Protein AF-A0A2E0FHS7-F1 (afdb_monomer)

Sequence (88 aa):
MGDLPTATWEAGLRDLNDKQIARGIYNVINSGDEWPPSLPKFKAHCKNCEGWESRKEYVPMLTKEMTDDERKDFVKNIKQLREVLNNS

Secondary structure (DSSP, 8-state):
-PPP--HHHHHHHTT--HHHHHHHHHHHHHH---SSPPHHHHHHHHHTTSSGGGGTTT-GGGTSPPPHHHHHHHHHHHHHHHHHHHT-

Structure (mmCIF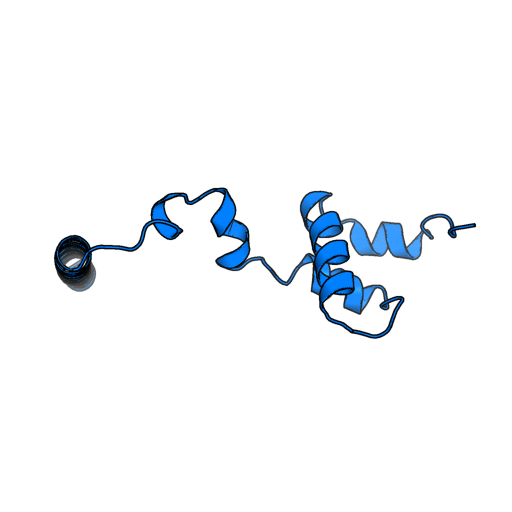, N/CA/C/O backbone):
data_AF-A0A2E0FHS7-F1
#
_entry.id   AF-A0A2E0FHS7-F1
#
loop_
_atom_site.group_PDB
_atom_site.id
_atom_site.type_symbol
_atom_site.label_atom_id
_atom_site.label_alt_id
_atom_site.label_comp_id
_atom_site.label_asym_id
_atom_site.label_entity_id
_atom_site.label_seq_id
_atom_site.pdbx_PDB_ins_code
_atom_site.Cartn_x
_atom_site.Cartn_y
_atom_site.Cartn_z
_atom_site.occupancy
_atom_site.B_iso_or_equiv
_atom_site.auth_seq_id
_atom_site.auth_comp_id
_atom_site.auth_asym_id
_atom_site.auth_atom_id
_atom_site.pdbx_PDB_model_num
ATOM 1 N N . MET A 1 1 ? 7.814 -16.232 -25.247 1.00 40.00 1 MET A N 1
ATOM 2 C CA . MET A 1 1 ? 9.097 -15.856 -24.624 1.00 40.00 1 MET A CA 1
ATOM 3 C C . MET A 1 1 ? 8.869 -14.519 -23.954 1.00 40.00 1 MET A C 1
ATOM 5 O O . MET A 1 1 ? 8.407 -13.617 -24.635 1.00 40.00 1 MET A O 1
ATOM 9 N N . GLY A 1 2 ? 9.029 -14.434 -22.634 1.00 51.09 2 GLY A N 1
ATOM 10 C CA . GLY A 1 2 ? 8.971 -13.145 -21.944 1.00 51.09 2 GLY A CA 1
ATOM 11 C C . GLY A 1 2 ? 10.316 -12.456 -22.110 1.00 51.09 2 GLY A C 1
ATOM 12 O O . GLY A 1 2 ? 11.338 -13.115 -21.919 1.00 51.09 2 GLY A O 1
ATOM 13 N N . ASP A 1 3 ? 10.315 -11.186 -22.512 1.00 59.88 3 ASP A N 1
ATOM 14 C CA . ASP A 1 3 ? 11.535 -10.382 -22.518 1.00 59.88 3 ASP A CA 1
ATOM 15 C C . ASP A 1 3 ? 12.175 -10.430 -21.129 1.00 59.88 3 ASP A C 1
ATOM 17 O O . ASP A 1 3 ? 11.492 -10.331 -20.104 1.00 59.88 3 ASP A O 1
ATOM 21 N N . LEU A 1 4 ? 13.498 -10.605 -21.101 1.00 59.50 4 LEU A N 1
ATOM 22 C CA . LEU A 1 4 ? 14.277 -10.412 -19.883 1.00 59.50 4 LEU A CA 1
ATOM 23 C C . LEU A 1 4 ? 13.954 -9.020 -19.316 1.00 59.50 4 LEU A C 1
ATOM 25 O O . LEU A 1 4 ? 13.749 -8.092 -20.107 1.00 59.50 4 LEU A O 1
ATOM 29 N N . PRO A 1 5 ? 13.925 -8.839 -17.981 1.00 63.44 5 PRO A N 1
ATOM 30 C CA . PRO A 1 5 ? 13.785 -7.513 -17.399 1.00 63.44 5 PRO A CA 1
ATOM 31 C C . PRO A 1 5 ? 14.822 -6.598 -18.044 1.00 63.44 5 PRO A C 1
ATOM 33 O O . PRO A 1 5 ? 16.025 -6.840 -17.940 1.00 63.44 5 PRO A O 1
ATOM 36 N N . THR A 1 6 ? 14.370 -5.588 -18.784 1.00 77.69 6 THR A N 1
ATOM 37 C CA . THR A 1 6 ? 15.321 -4.657 -19.386 1.00 77.69 6 THR A CA 1
ATOM 38 C C . THR A 1 6 ? 15.965 -3.851 -18.262 1.00 77.69 6 THR A C 1
ATOM 40 O O . THR A 1 6 ? 15.336 -3.607 -17.226 1.00 77.69 6 THR A O 1
ATOM 43 N N . ALA A 1 7 ? 17.196 -3.380 -18.467 1.00 83.50 7 ALA A N 1
ATOM 44 C CA . ALA A 1 7 ? 17.890 -2.529 -17.494 1.00 83.50 7 ALA A CA 1
ATOM 45 C C . ALA A 1 7 ? 17.032 -1.323 -17.044 1.00 83.50 7 ALA A C 1
ATOM 47 O O . ALA A 1 7 ? 17.161 -0.837 -15.923 1.00 83.50 7 ALA A O 1
ATOM 48 N N . THR A 1 8 ? 16.109 -0.863 -17.898 1.00 86.56 8 THR A N 1
ATOM 49 C CA . THR A 1 8 ? 15.129 0.187 -17.591 1.00 86.56 8 THR A CA 1
ATOM 50 C C . THR A 1 8 ? 14.125 -0.225 -16.512 1.00 86.56 8 THR A C 1
ATOM 52 O O . THR A 1 8 ? 13.842 0.572 -15.619 1.00 86.56 8 THR A O 1
ATOM 55 N N . TRP A 1 9 ? 13.585 -1.445 -16.570 1.00 88.94 9 TRP A N 1
ATOM 56 C CA . TRP A 1 9 ? 12.654 -1.951 -15.556 1.00 88.94 9 TRP A CA 1
ATOM 57 C C . TRP A 1 9 ? 13.367 -2.237 -14.239 1.00 88.94 9 TRP A C 1
ATOM 59 O O . TRP A 1 9 ? 12.867 -1.857 -13.184 1.00 88.94 9 TRP A O 1
ATOM 69 N N . GLU A 1 10 ? 14.564 -2.818 -14.298 1.00 88.56 10 GLU A N 1
ATOM 70 C CA . GLU A 1 10 ? 15.379 -3.068 -13.107 1.00 88.56 10 GLU A CA 1
ATOM 71 C C . GLU A 1 10 ? 15.733 -1.758 -12.383 1.00 88.56 10 GLU A C 1
ATOM 73 O O . GLU A 1 10 ? 15.492 -1.617 -11.184 1.00 88.56 10 GLU A O 1
ATOM 78 N N . ALA A 1 11 ? 16.202 -0.742 -13.118 1.00 89.56 11 ALA A N 1
ATOM 79 C CA . ALA A 1 11 ? 16.462 0.581 -12.552 1.00 89.56 11 ALA A CA 1
ATOM 80 C C . ALA A 1 11 ? 15.179 1.257 -12.036 1.00 89.56 11 ALA A C 1
ATOM 82 O O . ALA A 1 11 ? 15.185 1.900 -10.985 1.00 89.56 11 ALA A O 1
ATOM 83 N N . GLY A 1 12 ? 14.071 1.103 -12.765 1.00 89.06 12 GLY A N 1
ATOM 84 C CA . GLY A 1 12 ? 12.785 1.716 -12.452 1.00 89.06 12 GLY A CA 1
ATOM 85 C C . GLY A 1 12 ? 12.101 1.170 -11.201 1.00 89.06 12 GLY A C 1
ATOM 86 O O . GLY A 1 12 ? 11.361 1.917 -10.556 1.00 89.06 12 GLY A O 1
ATOM 87 N N . LEU A 1 13 ? 12.349 -0.095 -10.855 1.00 91.69 13 LEU A N 1
ATOM 88 C CA . LEU A 1 13 ? 11.747 -0.789 -9.710 1.00 91.69 13 LEU A CA 1
ATOM 89 C C . LEU A 1 13 ? 12.705 -0.958 -8.525 1.00 91.69 13 LEU A C 1
ATOM 91 O O . LEU A 1 13 ? 12.323 -1.544 -7.518 1.00 91.69 13 LEU A O 1
ATOM 95 N N . ARG A 1 14 ? 13.925 -0.418 -8.611 1.00 91.88 14 ARG A N 1
ATOM 96 C CA . ARG A 1 14 ? 14.979 -0.573 -7.597 1.00 91.88 14 ARG A CA 1
ATOM 97 C C . ARG A 1 14 ? 14.598 -0.092 -6.189 1.00 91.88 14 ARG A C 1
ATOM 99 O O . ARG A 1 14 ? 15.182 -0.550 -5.215 1.00 91.88 14 ARG A O 1
ATOM 106 N N . ASP A 1 15 ? 13.662 0.849 -6.076 1.00 91.38 15 ASP A N 1
ATOM 107 C CA . ASP A 1 15 ? 13.144 1.375 -4.804 1.00 91.38 15 ASP A CA 1
ATOM 108 C C . ASP A 1 15 ? 11.974 0.560 -4.229 1.00 91.38 15 ASP A C 1
ATOM 110 O O . ASP A 1 15 ? 11.405 0.952 -3.211 1.00 91.38 15 ASP A O 1
ATOM 114 N N . LEU A 1 16 ? 11.587 -0.542 -4.875 1.00 91.44 16 LEU A N 1
ATOM 115 C CA . LEU A 1 16 ? 10.493 -1.400 -4.442 1.00 91.44 16 LEU A CA 1
ATOM 116 C C . LEU A 1 16 ? 11.018 -2.729 -3.906 1.00 91.44 16 LEU A C 1
ATOM 118 O O . LEU A 1 16 ? 11.970 -3.299 -4.429 1.00 91.44 16 LEU A O 1
ATOM 122 N N . ASN A 1 17 ? 10.345 -3.252 -2.885 1.00 89.75 17 ASN A N 1
ATOM 123 C CA . ASN A 1 17 ? 10.558 -4.619 -2.420 1.00 89.75 17 ASN A CA 1
ATOM 124 C C . ASN A 1 17 ? 9.600 -5.612 -3.099 1.00 89.75 17 ASN A C 1
ATOM 126 O O . ASN A 1 17 ? 8.566 -5.231 -3.657 1.00 89.75 17 ASN A O 1
ATOM 130 N N . ASP A 1 18 ? 9.902 -6.904 -2.966 1.00 88.06 18 ASP A N 1
ATOM 131 C CA . ASP A 1 18 ? 9.131 -8.001 -3.564 1.00 88.06 18 ASP A CA 1
ATOM 132 C C . ASP A 1 18 ? 7.636 -7.951 -3.215 1.00 88.06 18 ASP A C 1
ATO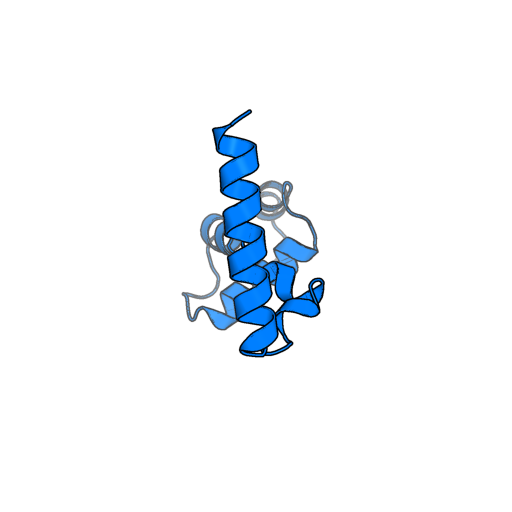M 134 O O . ASP A 1 18 ? 6.788 -8.218 -4.066 1.00 88.06 18 ASP A O 1
ATOM 138 N N . LYS A 1 19 ? 7.279 -7.540 -1.987 1.00 86.19 19 LYS A N 1
ATOM 139 C CA . LYS A 1 19 ? 5.871 -7.421 -1.568 1.00 86.19 19 LYS A CA 1
ATOM 140 C C . LYS A 1 19 ? 5.140 -6.300 -2.306 1.00 86.19 19 LYS A C 1
ATOM 142 O O . LYS A 1 19 ? 3.950 -6.428 -2.585 1.00 86.19 19 LYS A O 1
ATOM 147 N N . GLN A 1 20 ? 5.814 -5.186 -2.587 1.00 89.50 20 GLN A N 1
ATOM 148 C CA . GLN A 1 20 ? 5.247 -4.090 -3.376 1.00 89.50 20 GLN A CA 1
ATOM 149 C C . GLN A 1 20 ? 5.099 -4.497 -4.844 1.00 89.50 20 GLN A C 1
ATOM 151 O O .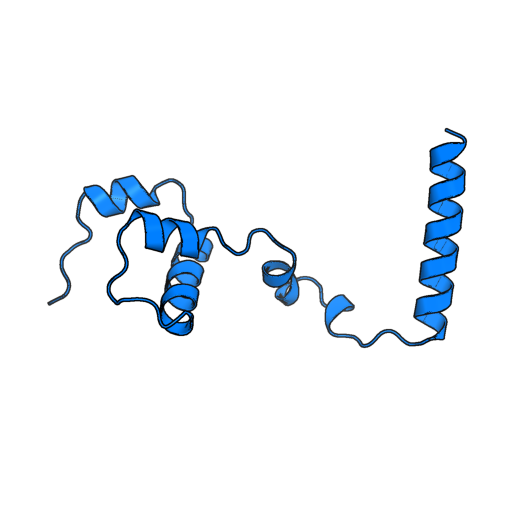 GLN A 1 20 ? 4.074 -4.197 -5.448 1.00 89.50 20 GLN A O 1
ATOM 156 N N . ILE A 1 21 ? 6.073 -5.228 -5.395 1.00 90.62 21 ILE A N 1
ATOM 157 C CA . ILE A 1 21 ? 6.024 -5.727 -6.777 1.00 90.62 21 ILE A CA 1
ATOM 158 C C . ILE A 1 21 ? 4.887 -6.741 -6.952 1.00 90.62 21 ILE A C 1
ATOM 160 O O . ILE A 1 21 ? 4.054 -6.570 -7.840 1.00 90.62 21 ILE A O 1
ATOM 164 N N . ALA A 1 22 ? 4.790 -7.749 -6.078 1.00 88.94 22 ALA A N 1
ATOM 165 C CA . ALA A 1 22 ? 3.712 -8.742 -6.109 1.00 88.94 22 ALA A CA 1
ATOM 166 C C . ALA A 1 22 ? 2.324 -8.085 -6.025 1.00 88.94 22 ALA A C 1
ATOM 168 O O . ALA A 1 22 ? 1.394 -8.456 -6.741 1.00 88.94 22 ALA A O 1
ATOM 169 N N . ARG A 1 23 ? 2.201 -7.048 -5.192 1.00 86.44 23 ARG A N 1
ATOM 170 C CA . ARG A 1 23 ? 0.981 -6.245 -5.085 1.00 86.44 23 ARG A CA 1
ATOM 171 C C . ARG A 1 23 ? 0.692 -5.442 -6.346 1.00 86.44 23 ARG A C 1
ATOM 173 O O . ARG A 1 23 ? -0.451 -5.409 -6.775 1.00 86.44 23 ARG A O 1
ATOM 180 N N . GLY A 1 24 ? 1.703 -4.819 -6.948 1.00 89.25 24 GLY A N 1
ATOM 181 C CA . GLY A 1 24 ? 1.551 -4.119 -8.221 1.00 89.25 24 GLY A CA 1
ATOM 182 C C . GLY A 1 24 ? 1.025 -5.038 -9.319 1.00 89.25 24 GLY A C 1
ATOM 183 O O . GLY A 1 24 ? 0.114 -4.653 -10.043 1.00 89.25 24 GLY A O 1
ATOM 184 N N . ILE A 1 25 ? 1.522 -6.278 -9.382 1.00 89.38 25 ILE A N 1
ATOM 185 C CA . ILE A 1 25 ? 1.020 -7.308 -10.305 1.00 89.38 25 ILE A CA 1
ATOM 186 C C . ILE A 1 25 ? -0.459 -7.607 -10.030 1.00 89.38 25 ILE A C 1
ATOM 188 O O . ILE A 1 25 ? -1.270 -7.555 -10.952 1.00 89.38 25 ILE A O 1
ATOM 192 N N . TYR A 1 26 ? -0.829 -7.861 -8.770 1.00 87.88 26 TYR A N 1
ATOM 193 C CA . TYR A 1 26 ? -2.226 -8.087 -8.386 1.00 87.88 26 TYR A CA 1
ATOM 194 C C . TYR A 1 26 ? -3.126 -6.900 -8.763 1.00 87.88 26 TYR A C 1
ATOM 196 O O . TYR A 1 26 ? -4.192 -7.089 -9.343 1.00 87.88 26 TYR A O 1
ATOM 204 N N . ASN A 1 27 ? -2.692 -5.674 -8.478 1.00 87.19 27 ASN A N 1
ATOM 205 C CA . ASN A 1 27 ? -3.462 -4.465 -8.752 1.00 87.19 27 ASN A CA 1
ATOM 206 C C . ASN A 1 27 ? -3.680 -4.253 -10.253 1.00 87.19 27 ASN A C 1
ATOM 208 O O . ASN A 1 27 ? -4.794 -3.941 -10.653 1.00 87.19 27 ASN A O 1
ATOM 212 N N . VAL A 1 28 ? -2.662 -4.490 -11.084 1.00 90.38 28 VAL A N 1
ATOM 213 C CA . VAL A 1 28 ? -2.792 -4.383 -12.545 1.00 90.38 28 VAL A CA 1
ATOM 214 C C . VAL A 1 28 ? -3.747 -5.431 -13.110 1.00 90.38 28 VAL A C 1
ATOM 216 O O . VAL A 1 28 ? -4.554 -5.114 -13.976 1.00 90.38 28 VAL A O 1
ATOM 219 N N . ILE A 1 29 ? -3.688 -6.672 -12.619 1.00 86.75 29 ILE A N 1
ATOM 220 C CA . ILE A 1 29 ? -4.601 -7.737 -13.066 1.00 86.75 29 ILE A CA 1
ATOM 221 C C . ILE A 1 29 ? -6.058 -7.375 -12.743 1.00 86.75 29 ILE A C 1
ATOM 223 O O . ILE A 1 29 ? -6.955 -7.662 -13.533 1.00 86.75 29 ILE A O 1
ATOM 227 N N . ASN A 1 30 ? -6.295 -6.733 -11.596 1.00 84.88 30 ASN A N 1
ATOM 228 C CA . ASN A 1 30 ? -7.638 -6.399 -11.124 1.00 84.88 30 ASN A CA 1
ATOM 229 C C . ASN A 1 30 ? -8.137 -5.010 -11.549 1.00 84.88 30 ASN A C 1
ATOM 231 O O . ASN A 1 30 ? -9.322 -4.734 -11.378 1.00 84.88 30 ASN A O 1
ATOM 235 N N . SER A 1 31 ? -7.283 -4.125 -12.074 1.00 83.12 31 SER A N 1
ATOM 236 C CA . SER A 1 31 ? -7.699 -2.760 -12.423 1.00 83.12 31 SER A CA 1
ATOM 237 C C . SER A 1 31 ? -8.506 -2.685 -13.717 1.00 83.12 31 SER A C 1
ATOM 239 O O . SER A 1 31 ? -9.243 -1.723 -13.915 1.00 83.12 31 SER A O 1
ATOM 241 N N . GLY A 1 32 ? -8.380 -3.685 -14.597 1.00 79.69 32 GLY A N 1
ATOM 242 C CA . GLY A 1 32 ? -8.965 -3.639 -15.940 1.00 79.69 32 GLY A CA 1
ATOM 243 C C . GLY A 1 32 ? -8.313 -2.591 -16.851 1.00 79.69 32 GLY A C 1
ATOM 244 O O . GLY A 1 32 ? -8.872 -2.268 -17.898 1.00 79.69 32 GLY A O 1
ATOM 245 N N . ASP A 1 33 ? -7.153 -2.053 -16.453 1.00 79.88 33 ASP A N 1
ATOM 246 C CA . ASP A 1 33 ? -6.371 -1.124 -17.264 1.00 79.88 33 ASP A CA 1
ATOM 247 C C . ASP A 1 33 ? -5.779 -1.811 -18.506 1.00 79.88 33 ASP A C 1
ATOM 249 O O . ASP A 1 33 ? -5.693 -3.034 -18.617 1.00 79.88 33 ASP A O 1
ATOM 253 N N . GLU A 1 34 ? -5.298 -0.986 -19.433 1.00 81.88 34 GLU A N 1
ATOM 254 C CA . GLU A 1 34 ? -4.543 -1.422 -20.604 1.00 81.88 34 GLU A CA 1
ATOM 255 C C . GLU A 1 34 ? -3.312 -2.268 -20.220 1.00 81.88 34 GLU A C 1
ATOM 257 O O . GLU A 1 34 ? -2.480 -1.862 -19.398 1.00 81.88 34 GLU A O 1
ATOM 262 N N . TRP A 1 35 ? -3.1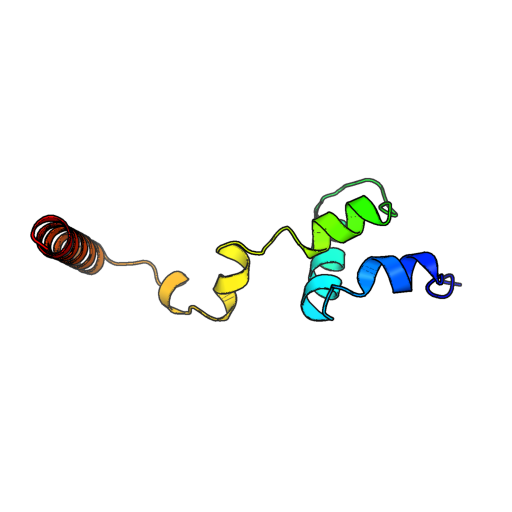91 -3.438 -20.856 1.00 83.62 35 TRP A N 1
ATOM 263 C CA . TRP A 1 35 ? -2.103 -4.390 -20.644 1.00 83.62 35 TRP A CA 1
ATOM 264 C C . TRP A 1 35 ? -1.170 -4.476 -21.869 1.00 83.62 35 TRP A C 1
ATOM 266 O O . TRP A 1 35 ? -1.663 -4.661 -22.983 1.00 83.62 35 TRP A O 1
ATOM 276 N N . PRO A 1 36 ? 0.167 -4.451 -21.685 1.00 85.69 36 PRO A N 1
ATOM 277 C CA . PRO A 1 36 ? 0.873 -4.250 -20.421 1.00 85.69 36 PRO A CA 1
ATOM 278 C C . PRO A 1 36 ? 0.917 -2.765 -20.009 1.00 85.69 36 PRO A C 1
ATOM 280 O O . PRO A 1 36 ? 1.000 -1.882 -20.866 1.00 85.69 36 PRO A O 1
ATOM 283 N N . PRO A 1 37 ? 0.933 -2.460 -18.700 1.00 89.06 37 PRO A N 1
ATOM 284 C CA . PRO A 1 37 ? 1.106 -1.092 -18.230 1.00 89.06 37 PRO A CA 1
ATOM 285 C C . PRO A 1 37 ? 2.506 -0.562 -18.568 1.00 89.06 37 PRO A C 1
ATOM 287 O O . PRO A 1 37 ? 3.491 -1.301 -18.607 1.00 89.06 37 PRO A O 1
ATOM 290 N N . SER A 1 38 ? 2.625 0.759 -18.715 1.00 91.19 38 SER A N 1
ATOM 291 C CA . SER A 1 38 ? 3.936 1.413 -18.745 1.00 91.19 38 SER A CA 1
ATOM 292 C C . SER A 1 38 ? 4.628 1.323 -17.379 1.00 91.19 38 SER A C 1
ATOM 294 O O . SER A 1 38 ? 3.964 1.246 -16.345 1.00 91.19 38 SER A O 1
ATOM 296 N N . LEU A 1 39 ? 5.964 1.398 -17.347 1.00 90.44 39 LEU A N 1
ATOM 297 C CA . LEU A 1 39 ? 6.744 1.367 -16.100 1.00 90.44 39 LEU A CA 1
ATOM 298 C C . LEU A 1 39 ? 6.243 2.376 -15.037 1.00 90.44 39 LEU A C 1
ATOM 300 O O . LEU A 1 39 ? 6.061 1.966 -13.890 1.00 90.44 39 LEU A O 1
ATOM 304 N N . PRO A 1 40 ? 5.939 3.654 -15.360 1.00 91.25 40 PRO A N 1
ATOM 305 C CA . PRO A 1 40 ? 5.359 4.581 -14.385 1.00 91.25 40 PRO A CA 1
ATOM 306 C C . PRO A 1 40 ? 3.985 4.142 -13.860 1.00 91.25 40 PRO A C 1
ATOM 308 O O . PRO A 1 40 ? 3.739 4.237 -12.657 1.00 91.25 40 PRO A O 1
ATOM 311 N N . LYS A 1 41 ? 3.106 3.627 -14.735 1.00 90.31 41 LYS A N 1
ATOM 312 C CA . LYS A 1 41 ? 1.781 3.117 -14.341 1.00 90.31 41 LYS A CA 1
ATOM 313 C C . LYS A 1 41 ? 1.913 1.893 -13.432 1.00 90.31 41 LYS A C 1
ATOM 315 O O . LYS A 1 41 ? 1.276 1.839 -12.386 1.00 90.31 41 LYS A O 1
ATOM 320 N N . PHE A 1 42 ? 2.786 0.947 -13.777 1.00 92.06 42 PHE A N 1
ATOM 321 C CA . PHE A 1 42 ? 3.063 -0.218 -12.938 1.00 92.06 42 PHE A CA 1
ATOM 322 C C . PHE A 1 42 ? 3.625 0.191 -11.570 1.00 92.06 42 PHE A C 1
ATOM 324 O O . PHE A 1 42 ? 3.153 -0.268 -10.533 1.00 92.06 42 PHE A O 1
ATOM 331 N N . LYS A 1 43 ? 4.580 1.126 -11.542 1.00 91.19 43 LYS A N 1
ATOM 332 C CA . LYS A 1 43 ? 5.166 1.636 -10.297 1.00 91.19 43 LYS A CA 1
ATOM 333 C C . LYS A 1 43 ? 4.129 2.309 -9.391 1.00 91.19 43 LYS A C 1
ATOM 335 O O . LYS A 1 43 ? 4.206 2.154 -8.173 1.00 91.19 43 LYS A O 1
ATOM 340 N N . ALA A 1 44 ? 3.152 3.018 -9.961 1.00 89.75 44 ALA A N 1
ATOM 341 C CA . ALA A 1 44 ? 2.016 3.549 -9.210 1.00 89.75 44 ALA A CA 1
ATOM 342 C C . ALA A 1 44 ? 1.169 2.422 -8.596 1.00 89.75 44 ALA A C 1
ATOM 344 O O . ALA A 1 44 ? 0.892 2.462 -7.398 1.00 89.75 44 ALA A O 1
ATOM 345 N N . HIS A 1 45 ? 0.857 1.373 -9.363 1.00 88.81 45 HIS A N 1
ATOM 346 C CA . HIS A 1 45 ? 0.148 0.187 -8.862 1.00 88.81 45 HIS A CA 1
ATOM 347 C C . HIS A 1 45 ? 0.876 -0.505 -7.700 1.00 88.81 45 HIS A C 1
ATOM 349 O O . HIS A 1 45 ? 0.224 -0.922 -6.743 1.00 88.81 45 HIS A O 1
ATOM 355 N N . CYS A 1 46 ? 2.212 -0.552 -7.713 1.00 90.00 46 CYS A N 1
ATOM 356 C CA . CYS A 1 46 ? 3.012 -1.080 -6.598 1.00 90.00 46 CYS A CA 1
ATOM 357 C C . CYS A 1 46 ? 2.900 -0.243 -5.308 1.00 90.00 46 CYS A C 1
ATOM 359 O O . CYS A 1 46 ? 2.992 -0.785 -4.203 1.00 90.00 46 CYS A O 1
ATOM 361 N N . LYS A 1 47 ? 2.723 1.080 -5.432 1.00 84.44 47 LYS A N 1
ATOM 362 C CA . LYS A 1 47 ? 2.679 2.028 -4.302 1.00 84.44 47 LYS A CA 1
ATOM 363 C C . LYS A 1 47 ? 1.261 2.317 -3.800 1.00 84.44 47 LYS A C 1
ATOM 365 O O . LYS A 1 47 ? 1.107 2.799 -2.682 1.00 84.44 47 LYS A O 1
ATOM 370 N N . ASN A 1 48 ? 0.228 1.964 -4.567 1.00 73.06 48 ASN A N 1
ATOM 371 C CA . ASN A 1 48 ? -1.161 2.388 -4.347 1.00 73.06 48 ASN A CA 1
ATOM 372 C C . ASN A 1 48 ? -1.854 1.841 -3.077 1.00 73.06 48 ASN A C 1
ATOM 374 O O . ASN A 1 48 ? -3.051 2.031 -2.899 1.00 73.06 48 ASN A O 1
ATOM 378 N N . CYS A 1 49 ? -1.132 1.178 -2.166 1.00 60.62 49 CYS A N 1
ATOM 379 C CA . CYS A 1 49 ? -1.703 0.661 -0.918 1.00 60.62 49 CYS A CA 1
ATOM 380 C C . CYS A 1 49 ? -0.825 0.915 0.319 1.00 60.62 49 CYS A C 1
ATOM 382 O O . CYS A 1 49 ? -0.800 0.086 1.225 1.00 60.62 49 CYS A O 1
ATOM 384 N N . GLU A 1 50 ? -0.128 2.048 0.429 1.00 59.47 50 GLU A N 1
ATOM 385 C CA . GLU A 1 50 ? 0.442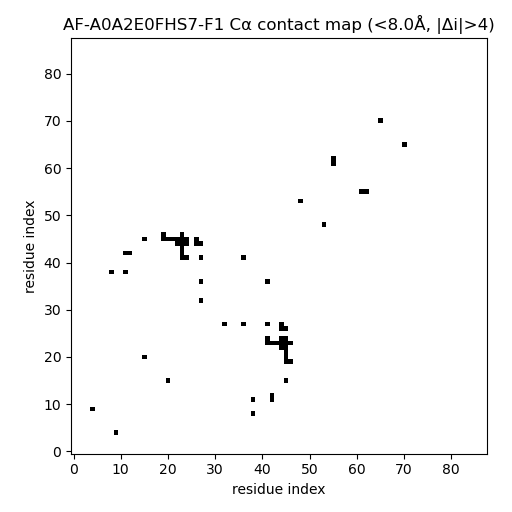 2.469 1.731 1.00 59.47 50 GLU A CA 1
ATOM 386 C C . GLU A 1 50 ? -0.626 2.929 2.757 1.00 59.47 50 GLU A C 1
ATOM 388 O O . GLU A 1 50 ? -0.309 3.409 3.845 1.00 59.47 50 GLU A O 1
ATOM 393 N N . GLY A 1 51 ? -1.911 2.724 2.445 1.00 59.12 51 GLY A N 1
ATOM 394 C CA . GLY A 1 51 ? -3.053 2.984 3.318 1.00 59.12 51 GLY A CA 1
ATOM 395 C C . GLY A 1 51 ? -3.531 1.779 4.139 1.00 59.12 51 GLY A C 1
ATOM 396 O O . GLY A 1 51 ? -2.921 0.715 4.182 1.00 59.12 51 GLY A O 1
ATOM 397 N N . TRP A 1 52 ? -4.669 1.960 4.805 1.00 59.19 52 TRP A N 1
ATOM 398 C CA . TRP A 1 52 ? -5.282 1.017 5.748 1.00 59.19 52 TRP A CA 1
ATOM 399 C C . TRP A 1 52 ? -5.579 -0.384 5.174 1.00 59.19 52 TRP A C 1
ATOM 401 O O . TRP A 1 52 ? -5.542 -1.362 5.917 1.00 59.19 52 TRP A O 1
ATOM 411 N N . GLU A 1 53 ? -5.829 -0.512 3.866 1.00 60.41 53 GLU A N 1
ATOM 412 C CA . GLU A 1 53 ? -6.178 -1.793 3.232 1.00 60.41 53 GLU A CA 1
ATOM 413 C C . GLU A 1 53 ? -5.048 -2.821 3.275 1.00 60.41 53 GLU A C 1
ATOM 415 O O . GLU A 1 53 ? -5.312 -4.004 3.477 1.00 60.41 53 GLU A O 1
ATOM 420 N N . SER A 1 54 ? -3.789 -2.382 3.182 1.00 63.47 54 SER A N 1
ATOM 421 C CA . SER A 1 54 ? -2.629 -3.278 3.290 1.00 63.47 54 SER A CA 1
ATOM 422 C C . SER A 1 54 ? -2.369 -3.761 4.719 1.00 63.47 54 SER A C 1
ATOM 424 O O . SER A 1 54 ? -1.576 -4.676 4.926 1.00 63.47 54 SER A O 1
ATOM 426 N N . ARG A 1 55 ? -3.042 -3.170 5.715 1.00 62.78 55 ARG A N 1
ATOM 427 C CA . ARG A 1 55 ? -2.904 -3.522 7.135 1.00 62.78 55 ARG A CA 1
ATOM 428 C C . ARG A 1 55 ? -3.950 -4.541 7.595 1.00 62.78 55 ARG A C 1
ATOM 430 O O . ARG A 1 55 ? -3.827 -5.048 8.705 1.00 62.78 55 ARG A O 1
ATOM 437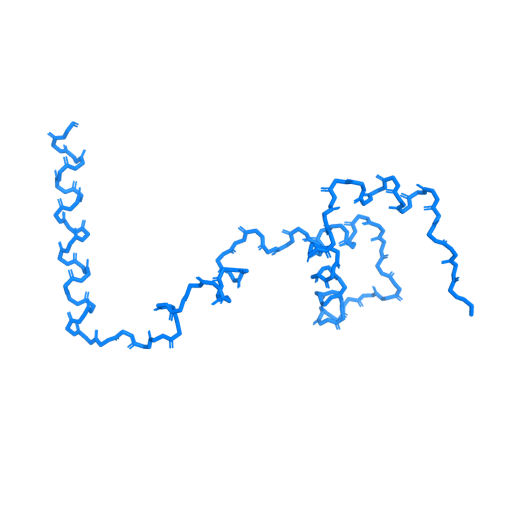 N N . LYS A 1 56 ? -4.942 -4.878 6.756 1.00 62.62 56 LYS A N 1
ATOM 438 C CA . LYS A 1 56 ? -6.022 -5.833 7.086 1.00 62.62 56 LYS A CA 1
ATOM 439 C C . LYS A 1 56 ? -5.496 -7.213 7.497 1.00 62.62 56 LYS A C 1
ATOM 441 O O . LYS A 1 56 ? -6.047 -7.818 8.405 1.00 62.62 56 LYS A O 1
ATOM 446 N N . GLU A 1 57 ? -4.420 -7.684 6.865 1.00 61.84 57 GLU A N 1
ATOM 447 C CA . GLU A 1 57 ? -3.835 -9.011 7.118 1.00 61.84 57 GLU A CA 1
ATOM 448 C C . GLU A 1 57 ? -3.209 -9.138 8.522 1.00 61.84 57 GLU A C 1
ATOM 450 O O . GLU A 1 57 ? -3.278 -10.200 9.132 1.00 61.84 57 GLU A O 1
ATOM 455 N N . TYR A 1 58 ? -2.651 -8.052 9.071 1.00 60.31 58 TYR A N 1
ATOM 456 C CA . TYR A 1 58 ? -1.911 -8.062 10.344 1.00 60.31 58 TYR A CA 1
ATOM 457 C C . TYR A 1 58 ? -2.632 -7.331 11.484 1.00 60.31 58 TYR A C 1
ATOM 459 O O . TYR A 1 58 ? -2.088 -7.222 12.582 1.00 60.31 58 TYR A O 1
ATOM 467 N N . VAL A 1 59 ? -3.853 -6.834 11.252 1.00 64.50 59 VAL A N 1
ATOM 468 C CA . VAL A 1 59 ? -4.692 -6.199 12.280 1.00 64.50 59 VAL A CA 1
ATOM 469 C C . VAL A 1 59 ? -5.992 -7.002 12.438 1.00 64.50 59 VAL A C 1
ATOM 471 O O . VAL A 1 59 ? -7.030 -6.615 11.898 1.00 64.50 59 VAL A O 1
ATOM 474 N N . PRO A 1 60 ? -5.970 -8.110 13.212 1.00 59.22 60 PRO A N 1
ATOM 475 C CA . PRO A 1 60 ? -7.123 -8.997 13.403 1.00 59.22 60 PRO A CA 1
ATOM 476 C C . PRO A 1 60 ? -8.352 -8.295 13.993 1.00 59.22 60 PRO A C 1
ATOM 478 O O . PRO A 1 60 ? -9.479 -8.726 13.791 1.00 59.22 60 PRO A O 1
ATOM 481 N N . MET A 1 61 ? -8.154 -7.190 14.716 1.00 59.22 61 MET A N 1
ATOM 482 C CA . MET A 1 61 ? -9.247 -6.431 15.331 1.00 59.22 61 MET A CA 1
ATOM 483 C C . MET A 1 61 ? -10.160 -5.725 14.317 1.00 59.22 61 MET A C 1
ATOM 485 O O . MET A 1 61 ? -11.240 -5.295 14.701 1.00 59.22 61 MET A O 1
ATOM 489 N N . LEU A 1 62 ? -9.764 -5.609 13.043 1.00 60.03 62 LEU A N 1
ATOM 490 C CA . LEU A 1 62 ? -10.570 -4.944 12.008 1.00 60.03 62 LEU A CA 1
ATOM 491 C C . LEU A 1 62 ? -11.560 -5.874 11.297 1.00 60.03 62 LEU A C 1
ATOM 493 O O . LEU A 1 62 ? -12.447 -5.384 10.604 1.00 60.03 62 LEU A O 1
ATOM 497 N N . THR A 1 63 ? -11.415 -7.193 11.436 1.00 61.78 63 THR A N 1
ATOM 498 C CA . THR A 1 63 ? -12.368 -8.167 10.876 1.00 61.78 63 THR A CA 1
ATOM 499 C C . THR A 1 63 ? -13.472 -8.533 11.864 1.00 61.78 63 THR A C 1
ATOM 501 O O . THR A 1 63 ? -14.488 -9.094 11.463 1.00 61.78 63 THR A O 1
ATOM 504 N N . LYS A 1 64 ? -13.296 -8.200 13.149 1.00 73.69 64 LYS A N 1
ATOM 505 C CA . LYS A 1 64 ? -14.333 -8.338 14.169 1.00 73.69 64 LYS A CA 1
ATOM 506 C C . LYS A 1 64 ? -15.327 -7.188 14.022 1.00 73.69 64 LYS A C 1
ATOM 508 O O . LYS A 1 64 ? -14.958 -6.026 14.190 1.00 73.69 64 LYS A O 1
ATOM 513 N N . GLU A 1 65 ? -16.591 -7.507 13.757 1.00 76.12 65 GLU A N 1
ATOM 514 C CA . GLU A 1 65 ? -17.658 -6.517 13.889 1.00 76.12 65 GLU A CA 1
ATOM 515 C C . GLU A 1 65 ? -17.745 -6.066 15.350 1.00 76.12 65 GLU A C 1
ATOM 517 O O . GLU A 1 65 ? -17.932 -6.867 16.268 1.00 76.12 65 GLU A O 1
ATOM 522 N N . MET A 1 66 ? -17.533 -4.769 15.560 1.00 80.44 66 MET A N 1
ATOM 523 C CA . MET A 1 66 ? -17.560 -4.155 16.880 1.00 80.44 66 MET A CA 1
ATOM 524 C C . MET A 1 66 ? -19.003 -4.075 17.372 1.00 80.44 66 MET A C 1
ATOM 526 O O .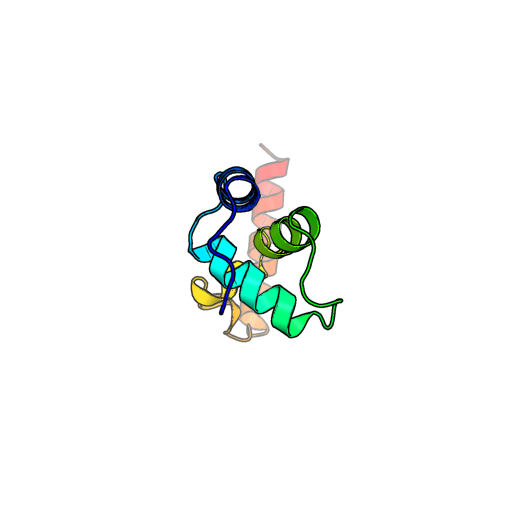 MET A 1 66 ? -19.863 -3.521 16.684 1.00 80.44 66 MET A O 1
ATOM 530 N N . THR A 1 67 ? -19.253 -4.590 18.573 1.00 88.88 67 THR A N 1
ATOM 531 C CA . THR A 1 67 ? -20.568 -4.489 19.214 1.00 88.88 67 THR A CA 1
ATOM 532 C C . THR A 1 67 ? -20.891 -3.041 19.591 1.00 88.88 67 THR A C 1
ATOM 534 O O . THR A 1 67 ? -20.002 -2.192 19.709 1.00 88.88 67 THR A O 1
ATOM 537 N N . ASP A 1 68 ? -22.170 -2.740 19.814 1.00 90.94 68 ASP A N 1
ATOM 538 C CA . ASP A 1 68 ? -22.592 -1.389 20.200 1.00 90.94 68 ASP A CA 1
ATOM 539 C C . ASP A 1 68 ? -21.991 -0.933 21.535 1.00 90.94 68 ASP A C 1
ATOM 541 O O . ASP A 1 68 ? -21.707 0.254 21.708 1.00 90.94 68 ASP A O 1
ATOM 545 N N . ASP A 1 69 ? -21.760 -1.853 22.471 1.00 92.25 69 ASP A N 1
ATOM 546 C CA . ASP A 1 69 ? -21.165 -1.516 23.764 1.00 92.25 69 ASP A CA 1
ATOM 547 C C . ASP A 1 69 ? -19.658 -1.261 23.643 1.00 92.25 69 ASP A C 1
ATOM 549 O O . ASP A 1 69 ? -19.178 -0.234 24.125 1.00 92.25 69 ASP A O 1
ATOM 553 N N . GLU A 1 70 ? -18.932 -2.079 22.873 1.00 87.88 70 GLU A N 1
ATOM 554 C CA . GLU A 1 70 ? -17.529 -1.799 22.528 1.00 87.88 70 GLU A CA 1
ATOM 555 C C . GLU A 1 70 ? -17.390 -0.454 21.796 1.00 87.88 70 GLU A C 1
ATOM 557 O O . GLU A 1 70 ? -16.464 0.318 22.059 1.00 87.88 70 GLU A O 1
ATOM 562 N N . ARG A 1 71 ? -18.346 -0.121 20.917 1.00 88.38 71 ARG A N 1
ATOM 563 C CA . ARG A 1 71 ? -18.386 1.172 20.223 1.00 88.38 71 ARG A CA 1
ATOM 564 C C . ARG A 1 71 ? -18.558 2.335 21.199 1.00 88.38 71 ARG A C 1
ATOM 566 O O . ARG A 1 71 ? -17.863 3.345 21.063 1.00 88.38 71 ARG A O 1
ATOM 573 N N . LYS A 1 72 ? -19.481 2.230 22.162 1.00 93.94 72 LYS A N 1
ATOM 574 C CA . LYS A 1 72 ? -19.706 3.275 23.179 1.00 93.94 72 LYS A CA 1
ATOM 575 C C . LYS A 1 72 ? -18.458 3.496 24.027 1.00 93.94 72 LYS A C 1
ATOM 577 O O . LYS A 1 72 ? -18.072 4.650 24.232 1.00 93.94 72 LYS A O 1
ATOM 582 N N . ASP A 1 73 ? -17.813 2.418 24.462 1.00 93.12 73 ASP A N 1
ATOM 583 C CA . ASP A 1 73 ? -16.580 2.490 25.247 1.00 93.12 73 ASP A CA 1
ATOM 584 C C . ASP A 1 73 ? -15.445 3.133 24.448 1.00 93.12 73 ASP A C 1
ATOM 586 O O . ASP A 1 73 ? -14.753 4.023 24.949 1.00 93.12 73 ASP A O 1
ATOM 590 N N . PHE A 1 74 ? -15.310 2.785 23.166 1.00 89.56 74 PHE A N 1
ATOM 591 C CA . PHE A 1 74 ? -14.323 3.408 22.289 1.00 89.56 74 PHE A CA 1
ATOM 592 C C . PHE A 1 74 ? -14.548 4.922 22.151 1.00 89.56 74 PHE A C 1
ATOM 594 O O . PHE A 1 74 ? -13.617 5.715 22.306 1.00 89.56 74 PHE A O 1
ATOM 601 N N . VAL A 1 75 ? -15.795 5.353 21.930 1.00 93.62 75 VAL A N 1
ATOM 602 C CA . VAL A 1 75 ? -16.152 6.780 21.836 1.00 93.62 75 VAL A CA 1
ATOM 603 C C . VAL A 1 75 ? -15.869 7.518 23.146 1.00 93.62 75 VAL A C 1
ATOM 605 O O . VAL A 1 75 ? -15.381 8.651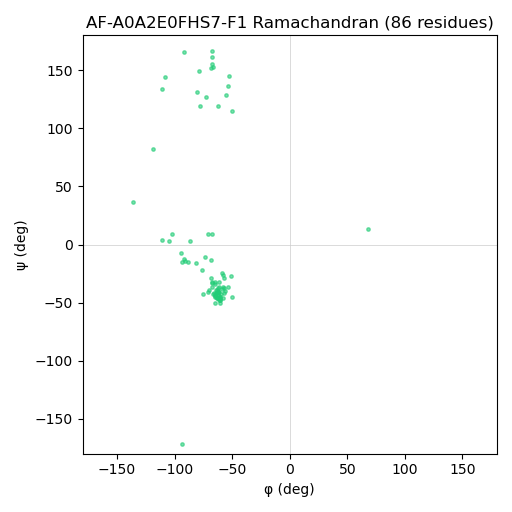 23.118 1.00 93.62 75 VAL A O 1
ATOM 608 N N . LYS A 1 76 ? -16.152 6.895 24.295 1.00 95.12 76 LYS A N 1
ATOM 609 C CA . LYS A 1 76 ? -15.842 7.462 25.613 1.00 95.12 76 LYS A CA 1
ATOM 610 C C . LYS A 1 76 ? -14.336 7.677 25.780 1.00 95.12 76 LYS A C 1
ATOM 612 O O . LYS A 1 76 ? -13.927 8.777 26.150 1.00 95.12 76 LYS A O 1
ATOM 617 N N . ASN A 1 77 ? -13.527 6.678 25.438 1.00 93.75 77 ASN A N 1
ATOM 618 C CA . ASN A 1 77 ? -12.069 6.756 25.543 1.00 93.75 77 ASN A CA 1
ATOM 619 C C . ASN A 1 77 ? -11.486 7.852 24.633 1.00 93.75 77 ASN A C 1
ATOM 621 O O . ASN A 1 77 ? -10.627 8.620 25.062 1.00 93.75 77 ASN A O 1
ATOM 625 N N . ILE A 1 78 ? -11.999 8.000 23.405 1.00 95.12 78 ILE A N 1
ATOM 626 C CA . ILE A 1 78 ? -11.584 9.072 22.481 1.00 95.12 78 ILE A CA 1
ATOM 627 C C . ILE A 1 78 ? -11.885 10.465 23.054 1.00 95.12 78 ILE A C 1
ATOM 629 O O . ILE A 1 78 ? -11.061 11.373 22.928 1.00 95.12 78 ILE A O 1
ATOM 633 N N . LYS A 1 79 ? -13.044 10.653 23.702 1.00 93.19 79 LYS A N 1
ATOM 634 C CA . LYS A 1 79 ? -13.389 11.932 24.347 1.00 93.19 79 LYS A CA 1
ATOM 635 C C . LYS A 1 79 ? -12.414 12.278 25.471 1.00 93.19 79 LYS A C 1
ATOM 637 O O . LYS A 1 79 ? -11.911 13.395 25.496 1.00 93.19 79 LYS A O 1
ATOM 642 N N . GLN A 1 80 ? -12.096 11.310 26.329 1.00 92.75 80 GLN A N 1
ATOM 643 C CA . GLN A 1 80 ? -11.143 11.498 27.425 1.00 92.75 80 GLN A CA 1
ATOM 644 C C . GLN A 1 80 ? -9.738 11.840 26.914 1.00 92.75 80 GLN A C 1
ATOM 646 O O . GLN A 1 80 ? -9.107 12.767 27.411 1.00 92.75 80 GLN A O 1
ATOM 651 N N . LEU A 1 81 ? -9.260 11.148 25.874 1.00 94.06 81 LEU A N 1
ATOM 652 C CA . LEU A 1 81 ? -7.968 11.457 25.252 1.00 94.06 81 LEU A CA 1
ATOM 653 C C . LEU A 1 81 ? -7.924 12.889 24.715 1.00 94.06 81 LEU A C 1
ATOM 655 O O . LEU A 1 81 ? -6.934 13.592 24.903 1.00 94.06 81 LEU A O 1
ATOM 659 N N . ARG A 1 82 ? -9.005 13.338 24.073 1.00 92.75 82 ARG A N 1
ATOM 660 C CA . ARG A 1 82 ? -9.103 14.704 23.556 1.00 92.75 82 ARG A CA 1
ATOM 661 C C . ARG A 1 82 ? -9.055 15.745 24.674 1.00 92.75 82 ARG A C 1
ATOM 663 O O . ARG A 1 82 ? -8.431 16.784 24.496 1.00 92.75 82 ARG A O 1
ATOM 670 N N . GLU A 1 83 ? -9.694 15.475 25.807 1.00 93.62 83 GLU A N 1
ATOM 671 C CA . GLU A 1 83 ? -9.631 16.352 26.979 1.00 93.62 83 GLU A CA 1
ATOM 672 C C . GLU A 1 83 ? -8.214 16.430 27.550 1.00 93.62 83 GLU A C 1
ATOM 674 O O . GLU A 1 83 ? -7.742 17.526 27.831 1.00 93.62 83 GLU A O 1
ATOM 679 N N . VAL A 1 84 ? -7.505 15.304 27.666 1.00 93.12 84 VAL A N 1
ATOM 680 C CA . VAL A 1 84 ? -6.106 15.294 28.124 1.00 93.12 84 VAL A CA 1
ATOM 681 C C . VAL A 1 84 ? -5.215 16.104 27.182 1.00 93.12 84 VAL A C 1
ATOM 683 O O . VAL A 1 84 ? -4.454 16.952 27.638 1.00 93.12 84 VAL A O 1
ATOM 686 N N . LEU A 1 85 ? -5.338 15.882 25.872 1.00 90.44 85 LEU A N 1
ATOM 687 C CA . LEU A 1 85 ? -4.512 16.551 24.862 1.00 90.44 85 LEU A CA 1
ATOM 688 C C . LEU A 1 85 ? -4.782 18.055 24.754 1.00 90.44 85 LEU A C 1
ATOM 690 O O . LEU A 1 85 ? -3.866 18.808 24.459 1.00 90.44 85 LEU A O 1
ATOM 694 N 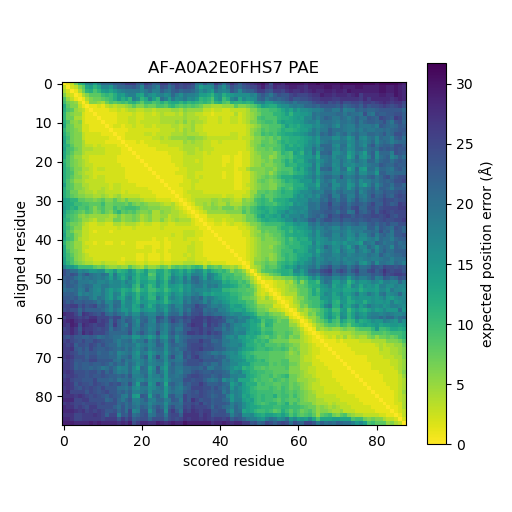N . ASN A 1 86 ? -6.020 18.496 24.981 1.00 88.06 86 ASN A N 1
ATOM 695 C CA . ASN A 1 86 ? -6.371 19.918 24.936 1.00 88.06 86 ASN A CA 1
ATOM 696 C C . ASN A 1 86 ? -6.034 20.670 26.232 1.00 88.06 86 ASN A C 1
ATOM 698 O O . ASN A 1 86 ? -6.040 21.898 26.234 1.00 88.06 86 ASN A O 1
ATOM 702 N N . ASN A 1 87 ? -5.793 19.943 27.325 1.00 73.88 87 ASN A N 1
ATOM 703 C CA . ASN A 1 87 ? -5.386 20.493 28.618 1.00 73.88 87 ASN A CA 1
ATOM 704 C C . ASN A 1 87 ? -3.874 20.309 28.887 1.00 73.88 87 ASN A C 1
ATOM 706 O O . ASN A 1 87 ? -3.443 20.546 30.016 1.00 73.88 87 ASN A O 1
ATOM 710 N N . SER A 1 88 ? -3.096 19.864 27.886 1.00 56.44 88 SER A N 1
ATOM 711 C CA . SER A 1 88 ? -1.632 19.673 27.937 1.00 56.44 88 SER A CA 1
ATOM 712 C C . SER A 1 88 ? -0.880 20.745 27.158 1.00 56.44 88 SER A C 1
ATOM 714 O O . SER A 1 88 ? -1.438 21.248 26.157 1.00 56.44 88 SER A O 1
#

pLDDT: mean 81.26, std 13.34, range [40.0, 95.12]

Foldseek 3Di:
DDDDCPPCLCVLCVPDDPQLLVQLVVQCVPVPDDPPDDSVSSNCSSVVPPDDVVCCVVCVVVVDDQDPVSVVVVVVVVVVVVVVVVVD

Mean predicted aligned error: 12.45 Å

Solvent-accessible surface area (backbone atoms only — not comparable to full-atom values): 5466 Å² total; per-residue (Å²): 133,79,78,71,84,46,73,67,54,53,65,70,46,65,92,55,54,72,71,32,49,56,42,14,54,53,43,51,71,71,63,76,60,75,82,81,60,54,71,71,57,42,54,46,40,31,56,74,51,87,53,73,76,67,45,55,86,82,37,71,75,75,78,52,84,76,50,74,65,60,48,51,52,51,54,52,52,54,52,53,51,51,52,54,61,74,75,101

Radius of gyration: 20.75 Å; Cα contacts (8 Å, |Δi|>4): 33; chains: 1; bounding box: 40×36×53 Å

Nearest PDB structures (foldseek):
  4avq-assembly2_B  TM=6.468E-01  e=3.444E+00  Influenza A virus
  4avq-assembly1_A  TM=6.451E-01  e=4.926E+00  Influenza A virus
  6v9e-assembly1_A  TM=6.769E-01  e=6.253E+00  Influenza A virus (A/Luxembourg/43/2009(H1N1))